Protein AF-A0A554VG66-F1 (afdb_monomer_lite)

pLDDT: mean 83.93, std 9.98, range [50.66, 94.0]

Organism: NCBI:txid2047982

Sequence (63 aa):
MIFRLLVIFLAIAGAYYIIRNVFGNSEYKSCKKCDGKGYWIAMRGEKDKCDICKGSGRIPRQY

Foldseek 3Di:
DVVVVVVVVVVVVVVVVVCCVVVVPCQKDFDPVVRLQQFDQDPVRDTHGDPQVRSRRIDGPVD

Secondary structure (DSSP, 8-state):
-HHHHHHHHHHHHHHHHHHHHHHTT--EEE-GGGTTSSEEE-TTS-EEEPTTTTTSSEEETT-

InterPro domains:
  IPR036410 Heat shock protein DnaJ, cysteine-rich domain superfamily [SSF57938] (26-59)

Structure (mmCIF, N/CA/C/O backbone):
data_AF-A0A554VG66-F1
#
_entry.id   AF-A0A554VG66-F1
#
loop_
_atom_site.group_PDB
_atom_site.id
_atom_site.type_symbol
_atom_site.label_atom_id
_atom_site.label_alt_id
_atom_site.label_comp_id
_atom_site.label_asym_id
_atom_site.label_entity_id
_atom_site.label_seq_id
_atom_site.pdbx_PDB_ins_code
_atom_site.Cartn_x
_atom_site.Cartn_y
_atom_site.Cartn_z
_atom_site.occupancy
_atom_site.B_iso_or_equiv
_atom_site.auth_seq_id
_atom_site.auth_comp_id
_atom_site.auth_asym_id
_atom_site.auth_atom_id
_atom_site.pdbx_PDB_model_num
ATOM 1 N N . MET A 1 1 ? -21.776 16.068 32.066 1.00 75.12 1 MET A N 1
ATOM 2 C CA . MET A 1 1 ? -20.418 15.573 31.725 1.00 75.12 1 MET A CA 1
ATOM 3 C C . MET A 1 1 ? -20.428 14.110 31.277 1.00 75.12 1 MET A C 1
ATOM 5 O O . MET A 1 1 ? -19.822 13.821 30.255 1.00 75.12 1 MET A O 1
ATOM 9 N N . ILE A 1 2 ? -21.186 13.222 31.938 1.00 87.38 2 ILE A N 1
ATOM 10 C CA . ILE A 1 2 ? -21.278 11.786 31.597 1.00 87.38 2 ILE A CA 1
ATOM 11 C C . ILE A 1 2 ? -21.783 11.507 30.163 1.00 87.38 2 ILE A C 1
ATOM 13 O O . ILE A 1 2 ? -21.231 10.672 29.457 1.00 87.38 2 ILE A O 1
ATOM 17 N N . PHE A 1 3 ? -22.774 12.274 29.692 1.00 88.38 3 PHE A N 1
ATOM 18 C CA . PHE A 1 3 ? -23.363 12.106 28.356 1.00 88.38 3 PHE A CA 1
ATOM 19 C C . PHE A 1 3 ? -22.367 12.392 27.224 1.00 88.38 3 PHE A C 1
ATOM 21 O O . PHE A 1 3 ? -22.378 11.721 26.199 1.00 88.38 3 PHE A O 1
ATOM 28 N N . ARG A 1 4 ? -21.460 13.359 27.427 1.00 89.75 4 ARG A N 1
ATOM 29 C CA . ARG A 1 4 ? -20.409 13.674 26.447 1.00 89.75 4 ARG A CA 1
ATOM 30 C C . ARG A 1 4 ? -19.408 12.525 26.321 1.00 89.75 4 ARG A C 1
ATOM 32 O O . ARG A 1 4 ? -19.012 12.198 25.211 1.00 89.75 4 ARG A O 1
ATOM 39 N N . LEU A 1 5 ? -19.051 11.888 27.438 1.00 88.88 5 LEU A N 1
ATOM 40 C CA . LEU A 1 5 ? -18.144 10.736 27.449 1.00 88.88 5 LEU A CA 1
ATOM 41 C C . LEU A 1 5 ? -18.756 9.521 26.738 1.00 88.88 5 LEU A C 1
ATOM 43 O O . LEU A 1 5 ? -18.073 8.875 25.950 1.00 88.88 5 LEU A O 1
ATOM 47 N N . LEU A 1 6 ? -20.050 9.262 26.949 1.00 91.75 6 LEU A N 1
ATOM 48 C CA . LEU A 1 6 ? -20.784 8.187 26.268 1.00 91.75 6 LEU A CA 1
ATOM 49 C C . LEU A 1 6 ? -20.807 8.359 24.743 1.00 91.75 6 LEU A C 1
ATOM 51 O O . LEU A 1 6 ? -20.545 7.408 24.009 1.00 91.75 6 LEU A O 1
ATOM 55 N N . VAL A 1 7 ? -21.068 9.578 24.265 1.00 92.06 7 VAL A N 1
ATOM 56 C CA . VAL A 1 7 ? -21.089 9.883 22.825 1.00 92.06 7 VAL A CA 1
ATOM 57 C C . VAL A 1 7 ? -19.700 9.726 22.204 1.00 92.06 7 VAL A C 1
ATOM 59 O O . VAL A 1 7 ? -19.575 9.154 21.125 1.00 92.06 7 VAL A O 1
ATOM 62 N N . ILE A 1 8 ? -18.648 10.172 22.897 1.00 92.94 8 ILE A N 1
ATOM 63 C CA . ILE A 1 8 ? -17.262 10.004 22.437 1.00 92.94 8 ILE A CA 1
ATOM 64 C C . ILE A 1 8 ? -16.899 8.517 22.353 1.00 92.94 8 ILE A C 1
ATOM 66 O O . ILE A 1 8 ? -16.317 8.084 21.362 1.00 92.94 8 ILE A O 1
ATOM 70 N N . PHE A 1 9 ? -17.283 7.720 23.350 1.00 94.00 9 PHE A N 1
ATOM 71 C CA . PHE A 1 9 ? -17.012 6.284 23.356 1.00 94.00 9 PHE A CA 1
ATOM 72 C C . PHE A 1 9 ? -17.700 5.562 22.187 1.00 94.00 9 PHE A C 1
ATOM 74 O O . PHE A 1 9 ? -17.064 4.777 21.485 1.00 94.00 9 PHE A O 1
ATOM 81 N N . LEU A 1 10 ? -18.969 5.887 21.917 1.00 92.94 10 LEU A N 1
ATOM 82 C CA . LEU A 1 10 ? -19.712 5.373 20.760 1.00 92.94 10 LEU A CA 1
ATOM 83 C C . LEU A 1 10 ? -19.085 5.797 19.427 1.00 92.94 10 LEU A C 1
ATOM 85 O O . LEU A 1 10 ? -18.981 4.978 18.517 1.00 92.94 10 LEU A O 1
ATOM 89 N N . ALA A 1 11 ? -18.625 7.045 19.317 1.00 92.44 11 ALA A N 1
ATOM 90 C CA . ALA A 1 11 ? -17.951 7.536 18.120 1.00 92.44 11 ALA A CA 1
ATOM 91 C C . ALA A 1 11 ? -16.631 6.791 17.855 1.00 92.44 11 ALA A C 1
ATOM 93 O O . ALA A 1 11 ? -16.368 6.395 16.720 1.00 92.44 11 ALA A O 1
ATOM 94 N N . ILE A 1 12 ? -15.828 6.541 18.894 1.00 93.81 12 ILE A N 1
ATOM 95 C CA . ILE A 1 12 ? -14.570 5.786 18.786 1.00 93.81 12 ILE A CA 1
ATOM 96 C C . ILE A 1 12 ? -14.847 4.326 18.411 1.00 93.81 12 ILE A C 1
ATOM 98 O O . ILE A 1 12 ? -14.203 3.796 17.507 1.00 93.81 12 ILE A O 1
ATOM 102 N N . ALA A 1 13 ? -15.824 3.682 19.057 1.00 92.62 13 ALA A N 1
ATOM 103 C CA . ALA A 1 13 ? -16.212 2.308 18.744 1.00 92.62 13 ALA A CA 1
ATOM 104 C C . ALA A 1 13 ? -16.731 2.173 17.300 1.00 92.62 13 ALA A C 1
ATOM 106 O O . ALA A 1 13 ? -16.337 1.250 16.584 1.00 92.62 13 ALA A O 1
ATOM 107 N N . GLY A 1 14 ? -17.552 3.126 16.847 1.00 91.31 14 GLY A N 1
ATOM 108 C CA . GLY A 1 14 ? -18.042 3.194 15.470 1.00 91.31 14 GLY A CA 1
ATOM 109 C C . GLY A 1 14 ? -16.913 3.390 14.458 1.00 91.31 14 GLY A C 1
ATOM 110 O O . GLY A 1 14 ? -16.819 2.643 13.485 1.00 91.31 14 GLY A O 1
ATOM 111 N N . ALA A 1 15 ? -16.001 4.332 14.714 1.00 88.88 15 ALA A N 1
ATOM 112 C CA . ALA A 1 15 ? -14.834 4.558 13.866 1.00 88.88 15 ALA A CA 1
ATOM 113 C C . ALA A 1 15 ? -13.932 3.316 13.795 1.00 88.88 15 ALA A C 1
ATOM 115 O O . ALA A 1 15 ? -13.524 2.918 12.706 1.00 88.88 15 ALA A O 1
ATOM 116 N N . TYR A 1 16 ? -13.675 2.655 14.926 1.00 91.69 16 TYR A N 1
ATOM 117 C CA . TYR A 1 16 ? -12.890 1.422 14.974 1.00 91.69 16 TYR A CA 1
ATOM 118 C C . TYR A 1 16 ? -13.527 0.299 14.144 1.00 91.69 16 TYR A C 1
ATOM 120 O O . TYR A 1 16 ? -12.831 -0.387 13.394 1.00 91.69 16 TYR A O 1
ATOM 128 N N . TYR A 1 17 ? -14.851 0.137 14.228 1.00 88.69 17 TYR A N 1
ATOM 129 C CA . TYR A 1 17 ? -15.583 -0.865 13.455 1.00 88.69 17 TYR A CA 1
ATOM 130 C C . TYR A 1 17 ? -15.490 -0.607 11.945 1.00 88.69 17 TYR A C 1
ATOM 132 O O . TYR A 1 17 ? -15.174 -1.522 11.182 1.00 88.69 17 TYR A O 1
ATOM 140 N N . ILE A 1 18 ? -15.681 0.646 11.511 1.00 85.25 18 ILE A N 1
ATOM 141 C CA . ILE A 1 18 ? -15.566 1.022 10.094 1.00 85.25 18 ILE A CA 1
ATOM 142 C C . ILE A 1 18 ? -14.131 0.840 9.595 1.00 85.25 18 ILE A C 1
ATOM 144 O O . ILE A 1 18 ? -13.930 0.231 8.546 1.00 85.25 18 ILE A O 1
ATOM 148 N N . ILE A 1 19 ? -13.126 1.295 10.349 1.00 83.50 19 ILE A N 1
ATOM 149 C CA . ILE A 1 19 ? -11.716 1.129 9.974 1.00 83.50 19 ILE A CA 1
ATOM 150 C C . ILE A 1 19 ? -11.383 -0.356 9.820 1.00 83.50 19 ILE A C 1
ATOM 152 O O . ILE A 1 19 ? -10.794 -0.743 8.815 1.00 83.50 19 ILE A O 1
ATOM 156 N N . ARG A 1 20 ? -11.800 -1.212 10.758 1.00 81.12 20 ARG A N 1
ATOM 157 C CA . ARG A 1 20 ? -11.543 -2.655 10.678 1.00 81.12 20 ARG A CA 1
ATOM 158 C C . ARG A 1 20 ? -12.186 -3.290 9.444 1.00 81.12 20 ARG A C 1
ATOM 160 O O . ARG A 1 20 ? -11.548 -4.125 8.808 1.00 81.12 20 ARG A O 1
ATOM 167 N N . ASN A 1 21 ? -13.406 -2.890 9.094 1.00 75.94 21 ASN A N 1
ATOM 168 C CA . ASN A 1 21 ? -14.134 -3.477 7.970 1.00 75.94 21 ASN A CA 1
ATOM 169 C C . ASN A 1 21 ? -13.618 -2.980 6.605 1.00 75.94 21 ASN A C 1
ATOM 171 O O . ASN A 1 21 ? -13.538 -3.749 5.653 1.00 75.94 21 ASN A O 1
ATOM 175 N N . VAL A 1 22 ? -13.205 -1.711 6.517 1.00 73.88 22 VAL A N 1
ATOM 176 C CA . VAL A 1 22 ? -12.682 -1.102 5.281 1.00 73.88 22 VAL A CA 1
ATOM 177 C C . VAL A 1 22 ? -11.208 -1.456 5.052 1.00 73.88 22 VAL A C 1
ATOM 179 O O . VAL A 1 22 ? -10.825 -1.812 3.940 1.00 73.88 22 VAL A O 1
ATOM 182 N N . PHE A 1 23 ? -10.364 -1.405 6.087 1.00 67.12 23 PHE A N 1
ATOM 183 C CA . PHE A 1 23 ? -8.926 -1.682 5.959 1.00 67.12 23 PHE A CA 1
ATOM 184 C C . PHE A 1 23 ? -8.566 -3.167 6.092 1.00 67.12 23 PHE A C 1
ATOM 186 O O . PHE A 1 23 ? -7.507 -3.580 5.612 1.00 67.12 23 PHE A O 1
ATOM 193 N N . GLY A 1 24 ? -9.430 -3.991 6.695 1.00 58.69 24 GLY A N 1
ATOM 194 C CA . GLY A 1 24 ? -9.219 -5.437 6.809 1.00 58.69 24 GLY A CA 1
ATOM 195 C C . GLY A 1 24 ? -9.231 -6.172 5.465 1.00 58.69 24 GLY A C 1
ATOM 196 O O . GLY A 1 24 ? -8.644 -7.247 5.365 1.00 58.69 24 GLY A O 1
ATOM 197 N N . ASN A 1 25 ? -9.826 -5.569 4.431 1.00 54.06 25 ASN A N 1
ATOM 198 C CA . ASN A 1 25 ? -10.097 -6.215 3.149 1.00 54.06 25 ASN A CA 1
ATOM 199 C C . ASN A 1 25 ? -9.292 -5.638 1.973 1.00 54.06 25 ASN A C 1
ATOM 201 O O . ASN A 1 25 ? -9.747 -5.649 0.831 1.00 54.06 25 ASN A O 1
ATOM 205 N N . SER A 1 26 ? -8.076 -5.133 2.219 1.00 60.69 26 SER A N 1
ATOM 206 C CA . SER A 1 26 ? -7.148 -4.913 1.104 1.00 60.69 26 SER A CA 1
ATOM 207 C C . SER A 1 26 ? -6.616 -6.268 0.619 1.00 60.69 26 SER A C 1
ATOM 209 O O . SER A 1 26 ? -5.575 -6.766 1.054 1.00 60.69 26 SER A O 1
ATOM 211 N N . GLU A 1 27 ? -7.349 -6.879 -0.315 1.00 67.19 27 GLU A N 1
ATOM 212 C CA . GLU A 1 27 ? -6.899 -8.041 -1.102 1.00 67.19 27 GLU A CA 1
ATOM 213 C C . GLU A 1 27 ? -5.626 -7.743 -1.902 1.00 67.19 27 GLU A C 1
ATOM 215 O O . GLU A 1 27 ? -4.988 -8.653 -2.422 1.00 67.19 27 GLU A O 1
ATOM 220 N N . TYR A 1 28 ? -5.218 -6.476 -1.964 1.00 71.56 28 TYR A N 1
ATOM 221 C CA . TYR A 1 28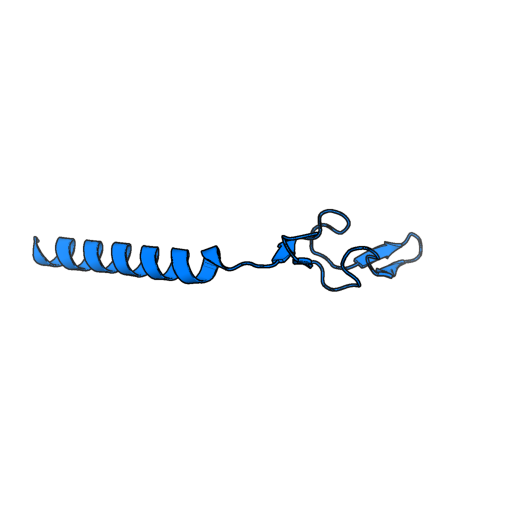 ? -4.108 -5.996 -2.760 1.00 71.56 28 TYR A CA 1
ATOM 222 C C . TYR A 1 28 ? -3.031 -5.373 -1.870 1.00 71.56 28 TYR A C 1
ATOM 224 O O . TYR A 1 28 ? -3.284 -4.430 -1.120 1.00 71.56 28 TYR A O 1
ATOM 232 N N . LYS A 1 29 ? -1.799 -5.869 -1.985 1.00 83.19 29 LYS A N 1
ATOM 233 C CA . LYS A 1 29 ? -0.599 -5.228 -1.439 1.00 83.19 29 LYS A CA 1
ATOM 234 C C . LYS A 1 29 ? -0.002 -4.280 -2.476 1.00 83.19 29 LYS A C 1
ATOM 236 O O . LYS A 1 29 ? -0.113 -4.508 -3.678 1.00 83.19 29 LYS A O 1
ATOM 241 N N . SER A 1 30 ? 0.669 -3.226 -2.014 1.00 84.12 30 SER A N 1
ATOM 242 C CA . SER A 1 30 ? 1.474 -2.384 -2.905 1.00 84.12 30 SER A CA 1
ATOM 243 C C . SER A 1 30 ? 2.576 -3.225 -3.557 1.00 84.12 30 SER A C 1
ATOM 245 O O . SER A 1 30 ? 3.230 -4.029 -2.883 1.00 84.12 30 SER A O 1
ATOM 247 N N . CYS A 1 31 ? 2.770 -3.075 -4.868 1.00 86.44 31 CYS A N 1
ATOM 248 C CA . CYS A 1 31 ? 3.822 -3.793 -5.576 1.00 86.44 31 CYS A CA 1
ATOM 249 C C . CYS A 1 31 ? 5.190 -3.248 -5.154 1.00 86.44 31 CYS A C 1
ATOM 251 O O . CYS A 1 31 ? 5.532 -2.111 -5.480 1.00 86.44 31 CYS A O 1
ATOM 253 N N . LYS A 1 32 ? 5.983 -4.076 -4.461 1.00 86.44 32 LYS A N 1
ATOM 254 C CA . LYS A 1 32 ? 7.318 -3.702 -3.965 1.00 86.44 32 LYS A CA 1
ATOM 255 C C . LYS A 1 32 ? 8.316 -3.372 -5.078 1.00 86.44 32 LYS A C 1
ATOM 257 O O . LYS A 1 32 ? 9.201 -2.564 -4.862 1.00 86.44 32 LYS A O 1
ATOM 262 N N . LYS A 1 33 ? 8.180 -3.973 -6.267 1.00 86.31 33 LYS A N 1
ATOM 263 C CA . LYS A 1 33 ? 9.120 -3.746 -7.381 1.00 86.31 33 LYS A CA 1
ATOM 264 C C . LYS A 1 33 ? 9.035 -2.331 -7.954 1.00 86.31 33 LYS A C 1
ATOM 266 O O . LYS A 1 33 ? 10.033 -1.807 -8.426 1.00 86.31 33 LYS A O 1
ATOM 271 N N . CYS A 1 34 ? 7.852 -1.726 -7.935 1.00 87.81 34 CYS A N 1
ATOM 272 C CA . CYS A 1 34 ? 7.632 -0.378 -8.459 1.00 87.81 34 CYS A CA 1
ATOM 273 C C . CYS A 1 34 ? 7.181 0.615 -7.379 1.00 87.81 34 CYS A C 1
ATOM 275 O O . CYS A 1 34 ? 6.597 1.639 -7.724 1.00 87.81 34 CYS A O 1
ATOM 277 N N . ASP A 1 35 ? 7.343 0.288 -6.094 1.00 87.44 35 ASP A N 1
ATOM 278 C CA . ASP A 1 35 ? 6.874 1.085 -4.947 1.00 87.44 35 ASP A CA 1
ATOM 279 C C . ASP A 1 35 ? 5.422 1.572 -5.068 1.00 87.44 35 ASP A C 1
ATOM 281 O O . ASP A 1 35 ? 5.077 2.698 -4.714 1.00 87.44 35 ASP A O 1
ATOM 285 N N . GLY A 1 36 ? 4.549 0.742 -5.635 1.00 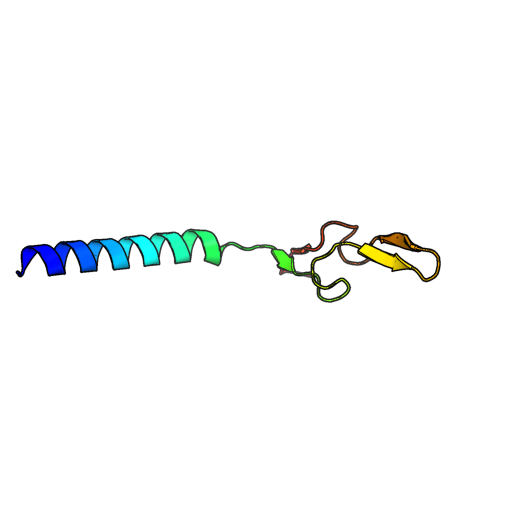87.25 36 GLY A N 1
ATOM 286 C CA . GLY A 1 36 ? 3.150 1.110 -5.844 1.00 87.25 36 GLY A CA 1
ATOM 287 C C . GLY A 1 36 ? 2.855 2.027 -7.037 1.00 87.25 36 GLY A C 1
ATOM 288 O O . GLY A 1 36 ? 1.692 2.326 -7.288 1.00 87.25 36 GLY A O 1
ATOM 289 N N . LYS A 1 37 ? 3.867 2.455 -7.801 1.00 89.44 37 LYS A N 1
ATOM 290 C CA . LYS A 1 37 ? 3.716 3.405 -8.921 1.00 89.44 37 LYS A CA 1
ATOM 291 C C . LYS A 1 37 ? 3.170 2.770 -10.201 1.00 89.44 37 LYS A C 1
ATOM 293 O O . LYS A 1 37 ? 2.607 3.464 -11.036 1.00 89.44 37 LYS A O 1
ATOM 298 N N . GLY A 1 38 ? 3.361 1.463 -10.383 1.00 89.19 38 GLY A N 1
ATOM 299 C CA . GLY A 1 38 ? 2.965 0.728 -11.591 1.00 89.19 38 GLY A CA 1
ATOM 300 C C . GLY A 1 38 ? 3.926 0.884 -12.775 1.00 89.19 38 GLY A C 1
ATOM 301 O O . GLY A 1 38 ? 3.848 0.120 -13.732 1.00 89.19 38 GLY A O 1
ATOM 302 N N . TYR A 1 39 ? 4.872 1.814 -12.711 1.00 90.88 39 TYR A N 1
ATOM 303 C CA . TYR A 1 39 ? 5.863 2.068 -13.754 1.00 90.88 39 TYR A CA 1
ATOM 304 C C . TYR A 1 39 ? 7.148 2.637 -13.142 1.00 90.88 39 TYR A C 1
ATOM 306 O O . TYR A 1 39 ? 7.137 3.133 -12.012 1.00 90.88 39 TYR A O 1
ATOM 314 N N . TRP A 1 40 ? 8.242 2.603 -13.897 1.00 90.06 40 TRP A N 1
ATOM 315 C CA . TRP A 1 40 ? 9.451 3.382 -13.626 1.00 90.06 40 TRP A CA 1
ATOM 316 C C . TRP A 1 40 ? 9.808 4.232 -14.844 1.00 90.06 40 TRP A C 1
ATOM 318 O O . TRP A 1 40 ? 9.331 4.002 -15.954 1.00 90.06 40 TRP A O 1
ATOM 328 N N . ILE A 1 41 ? 10.610 5.267 -14.615 1.00 89.12 41 ILE A N 1
ATOM 329 C CA . ILE A 1 41 ? 11.111 6.133 -15.680 1.00 89.12 41 ILE A CA 1
ATOM 330 C C . ILE A 1 41 ? 12.440 5.535 -16.139 1.00 89.12 41 ILE A C 1
ATOM 332 O O . ILE A 1 41 ? 13.374 5.423 -15.345 1.00 89.12 41 ILE A O 1
ATOM 336 N N . ALA A 1 42 ? 12.504 5.101 -17.395 1.00 84.44 42 ALA A N 1
ATOM 337 C CA . ALA A 1 42 ? 13.722 4.597 -18.012 1.00 84.44 42 ALA A CA 1
ATOM 338 C C . ALA A 1 42 ? 14.721 5.739 -18.268 1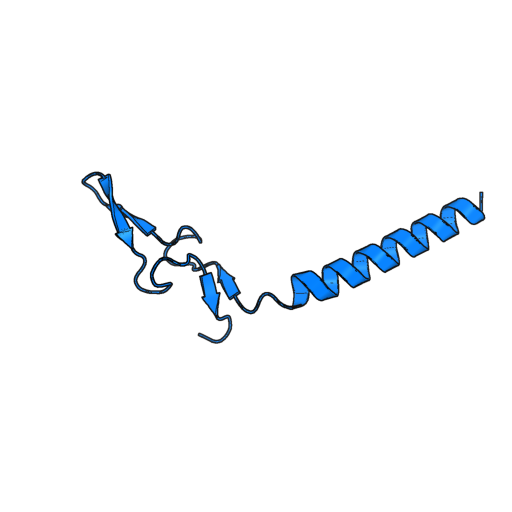.00 84.44 42 ALA A C 1
ATOM 340 O O . ALA A 1 42 ? 14.372 6.919 -18.236 1.00 84.44 42 ALA A O 1
ATOM 341 N N . MET A 1 43 ? 15.971 5.396 -18.585 1.00 83.44 43 MET A N 1
ATOM 342 C CA . MET A 1 43 ? 17.061 6.370 -18.771 1.00 83.44 43 MET A CA 1
ATOM 343 C C . MET A 1 43 ? 16.789 7.441 -19.843 1.00 83.44 43 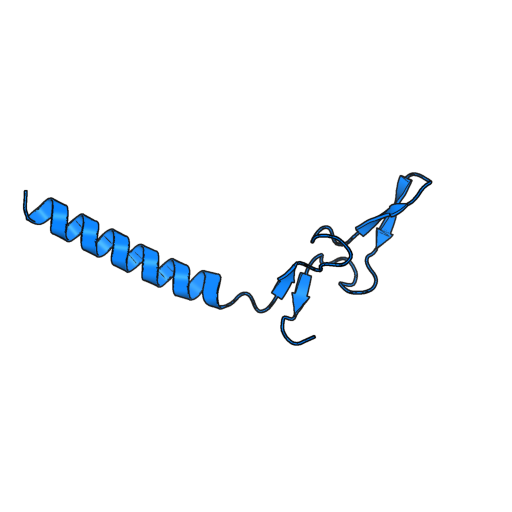MET A C 1
ATOM 345 O O . MET A 1 43 ? 17.390 8.509 -19.801 1.00 8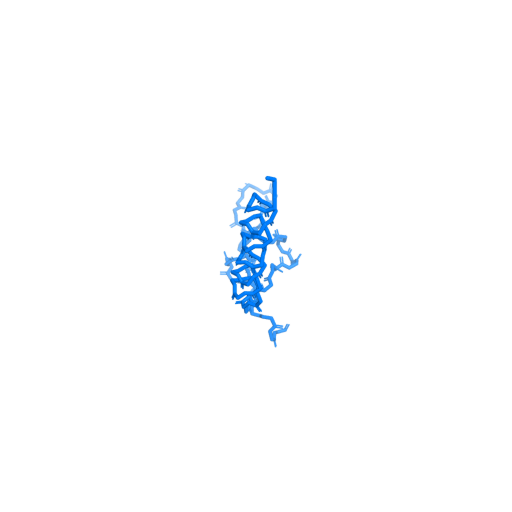3.44 43 MET A O 1
ATOM 349 N N . ARG A 1 44 ? 15.879 7.182 -20.791 1.00 87.62 44 ARG A N 1
ATOM 350 C CA . ARG A 1 44 ? 15.470 8.127 -21.847 1.00 87.62 44 ARG A CA 1
ATOM 351 C C . ARG A 1 44 ? 14.166 8.880 -21.549 1.00 87.62 44 ARG A C 1
ATOM 353 O O . ARG A 1 44 ? 13.622 9.526 -22.433 1.00 87.62 44 ARG A O 1
ATOM 360 N N . GLY A 1 45 ? 13.653 8.798 -20.321 1.00 85.25 45 GLY A N 1
ATOM 361 C CA . GLY A 1 45 ? 12.411 9.465 -19.912 1.00 85.25 45 GLY A CA 1
ATOM 362 C C . GLY A 1 45 ? 11.129 8.711 -20.282 1.00 85.25 45 GLY A C 1
ATOM 363 O O . GLY A 1 45 ? 10.034 9.161 -19.946 1.00 85.25 45 GLY A O 1
ATOM 364 N N . GLU A 1 46 ? 11.241 7.554 -20.933 1.00 88.31 46 GLU A N 1
ATOM 365 C CA . GLU A 1 46 ? 10.101 6.696 -21.258 1.00 88.31 46 GLU A CA 1
ATOM 366 C C . GLU A 1 46 ? 9.540 6.023 -19.996 1.00 88.31 46 GLU A C 1
ATOM 368 O O . GLU A 1 46 ? 10.284 5.657 -19.082 1.00 88.31 46 GLU A O 1
ATOM 373 N N . LYS A 1 47 ? 8.212 5.862 -19.933 1.00 87.94 47 LYS A N 1
ATOM 374 C CA . LYS A 1 47 ? 7.552 5.117 -18.854 1.00 87.94 47 LYS A CA 1
ATOM 375 C C . LYS A 1 47 ? 7.556 3.639 -19.199 1.00 87.94 47 LYS A C 1
ATOM 377 O O . LYS A 1 47 ? 6.802 3.214 -20.072 1.00 87.94 47 LYS A O 1
ATOM 382 N N . ASP A 1 48 ? 8.346 2.870 -18.470 1.00 90.94 48 ASP A N 1
ATOM 383 C CA . ASP A 1 48 ? 8.355 1.423 -18.598 1.00 90.94 48 ASP A CA 1
ATOM 384 C C . ASP A 1 48 ? 7.427 0.804 -17.546 1.00 90.94 48 ASP A C 1
ATOM 386 O O . ASP A 1 48 ? 7.430 1.187 -16.368 1.00 90.94 48 ASP A O 1
ATOM 390 N N . LYS A 1 49 ? 6.546 -0.095 -17.989 1.00 90.44 49 LYS A N 1
ATOM 391 C CA . LYS A 1 49 ? 5.501 -0.668 -17.134 1.00 90.44 49 LYS A CA 1
ATOM 392 C C . LYS A 1 49 ? 6.099 -1.739 -16.241 1.00 90.44 49 LYS A C 1
ATOM 394 O O . LYS A 1 49 ? 6.837 -2.607 -16.691 1.00 90.44 49 LYS A O 1
ATOM 399 N N . CYS A 1 50 ? 5.666 -1.759 -14.983 1.00 89.50 50 CYS A N 1
ATOM 400 C CA . CYS A 1 50 ? 6.039 -2.842 -14.094 1.00 89.50 50 CYS A CA 1
ATOM 401 C C . CYS A 1 50 ? 5.414 -4.156 -14.561 1.00 89.50 50 CYS A C 1
ATOM 403 O O . CYS A 1 50 ? 4.196 -4.314 -14.601 1.00 89.50 50 CYS A O 1
ATOM 405 N N . ASP A 1 51 ? 6.282 -5.102 -14.886 1.00 89.81 51 ASP A N 1
ATOM 406 C CA . ASP A 1 51 ? 6.006 -6.466 -15.318 1.00 89.81 51 ASP A CA 1
ATOM 407 C C . ASP A 1 51 ? 5.266 -7.294 -14.259 1.00 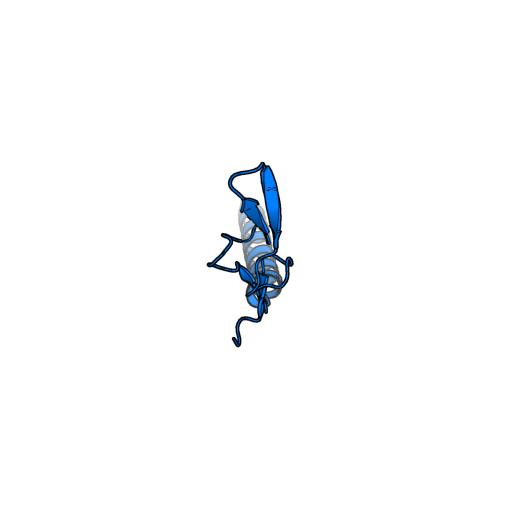89.81 51 ASP A C 1
ATOM 409 O O . ASP A 1 51 ? 4.358 -8.050 -14.609 1.00 89.81 51 ASP A O 1
ATOM 413 N N . ILE A 1 52 ? 5.607 -7.108 -12.978 1.00 87.06 52 ILE A N 1
ATOM 414 C CA . ILE A 1 52 ? 5.017 -7.851 -11.854 1.00 87.06 52 ILE A CA 1
ATOM 415 C C . ILE A 1 52 ? 3.568 -7.430 -11.600 1.00 87.06 52 ILE A C 1
ATOM 417 O O . ILE A 1 52 ? 2.688 -8.277 -11.505 1.00 87.06 52 ILE A O 1
ATOM 421 N N . CYS A 1 53 ? 3.297 -6.127 -11.493 1.00 87.81 53 CYS A N 1
ATOM 422 C CA . CYS A 1 53 ? 1.934 -5.634 -11.251 1.00 87.81 53 CYS A CA 1
ATOM 423 C C . CYS A 1 53 ? 1.182 -5.251 -12.533 1.00 87.81 53 CYS A C 1
ATOM 425 O O . CYS A 1 53 ? 0.083 -4.699 -12.456 1.00 87.81 53 CYS A O 1
ATOM 427 N N . LYS A 1 54 ? 1.775 -5.493 -13.708 1.00 88.69 54 LYS A N 1
ATOM 428 C CA . LYS A 1 54 ? 1.222 -5.175 -15.037 1.00 88.69 54 LYS A CA 1
ATOM 429 C C . LYS A 1 54 ? 0.744 -3.723 -15.183 1.00 88.69 54 LYS A C 1
ATOM 431 O O . LYS A 1 54 ? -0.205 -3.444 -15.909 1.00 88.69 54 LYS A O 1
ATOM 436 N N . GLY A 1 55 ? 1.394 -2.780 -14.500 1.00 87.88 55 GLY A N 1
ATOM 437 C CA . GLY A 1 55 ? 1.010 -1.364 -14.532 1.00 87.88 55 GLY A CA 1
ATOM 438 C C . GLY A 1 55 ? 0.019 -0.909 -13.458 1.00 87.88 55 GLY A C 1
ATOM 439 O O . GLY A 1 55 ? -0.239 0.285 -13.362 1.00 87.88 55 GLY A O 1
ATOM 440 N N . SER A 1 56 ? -0.527 -1.809 -12.637 1.00 87.12 56 SER A N 1
ATOM 441 C CA . SER A 1 56 ? -1.561 -1.459 -11.645 1.00 87.12 56 SER A CA 1
ATOM 442 C C . SER A 1 56 ? -1.017 -0.848 -10.348 1.00 87.12 56 SER A C 1
ATOM 444 O O . SER A 1 56 ? -1.777 -0.293 -9.556 1.00 87.12 56 SER A O 1
ATOM 446 N N . GLY A 1 57 ? 0.287 -0.997 -10.086 1.00 85.19 57 GLY A N 1
ATOM 447 C CA . GLY A 1 57 ? 0.917 -0.599 -8.823 1.00 85.19 57 GLY A CA 1
ATOM 448 C C . GLY A 1 57 ? 0.530 -1.479 -7.629 1.00 85.19 57 GLY A C 1
ATOM 449 O O . GLY A 1 57 ? 1.047 -1.302 -6.530 1.00 85.19 57 GLY A O 1
ATOM 450 N N . ARG A 1 58 ? -0.345 -2.470 -7.805 1.00 88.12 58 ARG A N 1
ATOM 451 C CA . ARG A 1 58 ? -0.816 -3.335 -6.722 1.00 88.12 58 ARG A CA 1
ATOM 452 C C . ARG A 1 58 ? -0.756 -4.796 -7.152 1.00 88.12 58 ARG A C 1
ATOM 454 O O . ARG A 1 58 ? -0.910 -5.111 -8.322 1.00 88.12 58 ARG A O 1
ATOM 461 N N . ILE A 1 59 ? -0.493 -5.690 -6.213 1.00 86.56 59 ILE A N 1
ATOM 462 C CA . ILE A 1 59 ? -0.490 -7.136 -6.443 1.00 86.56 59 ILE A CA 1
ATOM 463 C C . ILE A 1 59 ? -1.471 -7.800 -5.484 1.00 86.56 59 ILE A C 1
ATOM 465 O O . ILE A 1 59 ? -1.548 -7.375 -4.326 1.00 86.56 59 ILE A O 1
ATOM 469 N N . PRO A 1 60 ? -2.232 -8.811 -5.932 1.00 80.25 60 PRO A N 1
ATOM 470 C CA . PRO A 1 60 ? -3.069 -9.578 -5.028 1.00 80.25 60 PRO A CA 1
ATOM 471 C C . PRO A 1 60 ? -2.194 -10.190 -3.931 1.00 80.25 60 PRO A C 1
ATOM 473 O O . PRO A 1 60 ? -1.085 -10.661 -4.174 1.00 80.25 60 PRO A O 1
ATOM 476 N N . ARG A 1 61 ? -2.680 -10.151 -2.692 1.00 68.50 61 ARG A N 1
ATOM 477 C CA . ARG A 1 61 ? -1.949 -10.549 -1.481 1.00 68.50 61 ARG A CA 1
ATOM 478 C C . ARG A 1 61 ? -1.551 -12.033 -1.473 1.00 68.50 61 ARG A C 1
ATOM 480 O O . ARG A 1 61 ? -0.743 -12.413 -0.631 1.00 68.50 61 ARG A O 1
ATOM 487 N N . GLN A 1 62 ? -2.134 -12.821 -2.375 1.00 62.59 62 GLN A N 1
ATOM 488 C CA . GLN A 1 62 ? -1.961 -14.266 -2.525 1.00 62.59 62 GLN A CA 1
ATOM 489 C C . GLN A 1 62 ? -0.829 -14.676 -3.491 1.00 62.59 62 GLN A C 1
ATOM 491 O O . GLN A 1 62 ? -0.655 -15.873 -3.693 1.00 62.59 62 GLN A O 1
ATOM 496 N N . TYR A 1 63 ? -0.093 -13.726 -4.086 1.00 50.66 63 TYR A N 1
ATOM 497 C CA . TYR A 1 63 ? 1.022 -14.006 -5.006 1.00 50.66 63 TYR A CA 1
ATOM 498 C C . TYR A 1 63 ? 2.389 -13.963 -4.314 1.00 50.66 63 TYR A C 1
ATOM 500 O O . TYR A 1 63 ? 2.599 -13.046 -3.479 1.00 50.66 63 TYR A O 1
#

Radius of gyration: 20.11 Å; chains: 1; bounding box: 40×30×54 Å